Protein AF-A0A7W0R547-F1 (afdb_monomer_lite)

Secondary structure (DSSP, 8-state):
-GGG--EEETTTEEE-HHHHIIIIIHHHHHHHHHHTT--HHHHHHHHHHHHHHHHH---HHHHHHHHHHHHHHTT--HHHHHHHHHHHHHHHHHHT--GGGPPPP-

Radius of gyration: 16.94 Å; chains: 1; bounding box: 37×35×42 Å

Structure (mmCIF, N/CA/C/O backbone):
data_AF-A0A7W0R547-F1
#
_entry.id   AF-A0A7W0R547-F1
#
loop_
_atom_site.group_PDB
_atom_site.id
_atom_site.type_symbol
_atom_site.label_atom_id
_atom_site.label_alt_id
_atom_site.label_comp_id
_atom_site.label_asym_id
_atom_site.label_entity_id
_atom_site.label_seq_id
_atom_site.pdbx_PDB_ins_code
_atom_site.Cartn_x
_atom_site.Cartn_y
_atom_site.Cartn_z
_atom_site.occupancy
_atom_site.B_iso_or_equiv
_atom_site.auth_seq_id
_atom_site.auth_comp_id
_atom_site.auth_asym_id
_atom_site.auth_atom_id
_atom_site.pdbx_PDB_model_num
ATOM 1 N N . PHE A 1 1 ? -0.473 12.941 5.853 1.00 77.75 1 PHE A N 1
ATOM 2 C CA . PHE A 1 1 ? 0.451 11.807 6.122 1.00 77.75 1 PHE A CA 1
ATOM 3 C C . PHE A 1 1 ? -0.021 10.602 5.316 1.00 77.75 1 PHE A C 1
ATOM 5 O O . PHE A 1 1 ? -1.136 10.640 4.813 1.00 77.75 1 PHE A O 1
ATOM 12 N N . GLY A 1 2 ? 0.785 9.548 5.156 1.00 85.75 2 GLY A N 1
ATOM 13 C CA . GLY A 1 2 ? 0.405 8.426 4.284 1.00 85.75 2 GLY A CA 1
ATOM 14 C C . GLY A 1 2 ? 0.227 8.879 2.830 1.00 85.75 2 GLY A C 1
ATOM 15 O O . GLY A 1 2 ? 1.037 9.671 2.356 1.00 85.75 2 GLY A O 1
ATOM 16 N N . MET A 1 3 ? -0.838 8.425 2.158 1.00 87.69 3 MET A N 1
ATOM 17 C CA . MET A 1 3 ? -1.133 8.765 0.752 1.00 87.69 3 MET A CA 1
ATOM 18 C C . MET A 1 3 ? -1.399 10.261 0.517 1.00 87.69 3 MET A C 1
ATOM 20 O O . MET A 1 3 ? -1.149 10.751 -0.571 1.00 87.69 3 MET A O 1
ATOM 24 N N . GLU A 1 4 ? -1.824 11.001 1.544 1.00 88.50 4 GLU A N 1
ATOM 25 C CA . GLU A 1 4 ? -2.016 12.461 1.483 1.00 88.50 4 GLU A CA 1
ATOM 26 C C . GLU A 1 4 ? -0.768 13.241 1.933 1.00 88.50 4 GLU A C 1
ATOM 28 O O . GLU A 1 4 ? -0.794 14.458 2.113 1.00 88.50 4 GLU A O 1
ATOM 33 N N . GLY A 1 5 ? 0.330 12.546 2.247 1.00 92.56 5 GLY A N 1
ATOM 34 C CA . GLY A 1 5 ? 1.601 13.199 2.546 1.00 92.56 5 GLY A CA 1
ATOM 35 C C . GLY A 1 5 ? 2.150 13.936 1.326 1.00 92.56 5 GLY A C 1
ATOM 36 O O . GLY A 1 5 ? 1.879 13.551 0.195 1.00 92.56 5 GLY A O 1
ATOM 37 N N . ARG A 1 6 ? 2.961 14.971 1.554 1.00 95.62 6 ARG A N 1
ATOM 38 C CA . ARG A 1 6 ? 3.799 15.562 0.506 1.00 95.62 6 ARG A CA 1
ATOM 39 C C . ARG A 1 6 ? 5.229 15.081 0.677 1.00 95.62 6 ARG A C 1
ATOM 41 O O . ARG A 1 6 ? 5.722 14.989 1.800 1.00 95.62 6 ARG A O 1
ATOM 48 N N . ILE A 1 7 ? 5.866 14.754 -0.438 1.00 94.81 7 ILE A N 1
ATOM 49 C CA . ILE A 1 7 ? 7.253 14.306 -0.505 1.00 94.81 7 ILE A CA 1
ATOM 50 C C . ILE A 1 7 ? 7.966 15.165 -1.539 1.00 94.81 7 ILE A C 1
ATOM 52 O O . ILE A 1 7 ? 7.423 15.417 -2.613 1.00 94.81 7 ILE A O 1
ATOM 56 N N . TYR A 1 8 ? 9.189 15.586 -1.238 1.00 96.38 8 TYR A N 1
ATOM 57 C CA . TYR A 1 8 ? 10.038 16.207 -2.243 1.00 96.38 8 TYR A CA 1
ATOM 58 C C . TYR A 1 8 ? 10.652 15.135 -3.148 1.00 96.38 8 TYR A C 1
ATOM 60 O O . TYR A 1 8 ? 11.258 14.179 -2.657 1.00 96.38 8 TYR A O 1
ATOM 68 N N . TRP A 1 9 ? 10.542 15.317 -4.463 1.00 96.19 9 TRP A N 1
ATOM 69 C CA . TRP A 1 9 ? 11.166 14.451 -5.456 1.00 96.19 9 TRP A CA 1
ATOM 70 C C . TRP A 1 9 ? 11.986 15.254 -6.482 1.00 96.19 9 TRP A C 1
ATOM 72 O O . TRP A 1 9 ? 11.485 16.247 -7.031 1.00 96.19 9 TRP A O 1
ATOM 82 N N . PRO A 1 10 ? 13.228 14.833 -6.801 1.00 95.06 10 PRO A N 1
ATOM 83 C CA . PRO A 1 10 ? 14.061 15.515 -7.787 1.00 95.06 10 PRO A CA 1
ATOM 84 C C . PRO A 1 10 ? 13.360 15.673 -9.142 1.00 95.06 10 PRO A C 1
ATOM 86 O O . PRO A 1 10 ? 12.888 14.706 -9.739 1.00 95.06 10 PRO A O 1
ATOM 89 N N . GLY A 1 11 ? 13.296 16.912 -9.633 1.00 93.56 11 GLY A N 1
ATOM 90 C CA . GLY A 1 11 ? 12.663 17.248 -10.912 1.00 93.56 11 GLY A CA 1
ATOM 91 C C . GLY A 1 11 ? 11.131 17.329 -10.891 1.00 93.56 11 GLY A C 1
ATOM 92 O O . GLY A 1 11 ? 10.553 17.667 -11.918 1.00 93.56 11 GLY A O 1
ATOM 93 N N . MET A 1 12 ? 10.474 17.056 -9.758 1.00 95.44 12 MET A N 1
ATOM 94 C CA . MET A 1 12 ? 9.019 17.225 -9.593 1.00 95.44 12 MET A CA 1
ATOM 95 C C . MET A 1 12 ? 8.641 18.172 -8.445 1.00 95.44 12 MET A C 1
ATOM 97 O O . MET A 1 12 ? 7.508 18.635 -8.396 1.00 95.44 12 MET A O 1
ATOM 101 N N . GLY A 1 13 ? 9.574 18.501 -7.546 1.00 95.69 13 GLY A N 1
ATOM 102 C CA . GLY A 1 13 ? 9.269 19.327 -6.378 1.00 95.69 13 GLY A CA 1
ATOM 103 C C . GLY A 1 13 ? 8.455 18.549 -5.344 1.00 95.69 13 GLY A C 1
ATOM 104 O O . GLY A 1 13 ? 8.671 17.350 -5.171 1.00 95.69 13 GLY A O 1
ATOM 105 N N . GLU A 1 14 ? 7.550 19.222 -4.634 1.00 96.81 14 GLU A N 1
ATOM 106 C CA . GLU A 1 14 ? 6.648 18.559 -3.687 1.00 96.81 14 GLU A CA 1
ATOM 107 C C . GLU A 1 14 ? 5.456 17.912 -4.394 1.00 96.81 14 GLU A C 1
ATOM 109 O O . GLU A 1 14 ? 4.633 18.595 -5.001 1.00 96.81 14 GLU A O 1
ATOM 114 N N . VAL A 1 15 ? 5.322 16.599 -4.235 1.00 97.06 15 VAL A N 1
ATOM 115 C CA . VAL A 1 15 ? 4.268 15.783 -4.850 1.00 97.06 15 VAL A CA 1
ATOM 116 C C . VAL A 1 15 ? 3.651 14.834 -3.831 1.00 97.06 15 VAL A C 1
ATOM 118 O O . VAL A 1 15 ? 4.250 14.543 -2.791 1.00 97.06 15 VAL A O 1
ATOM 121 N N . THR A 1 16 ? 2.447 14.344 -4.111 1.00 96.06 16 THR A N 1
ATOM 122 C CA . THR A 1 16 ? 1.838 13.276 -3.311 1.00 96.06 16 THR A CA 1
ATOM 123 C C . THR A 1 16 ? 2.368 11.899 -3.742 1.00 96.06 16 THR A C 1
ATOM 125 O O . THR A 1 16 ? 2.822 11.734 -4.880 1.00 96.06 16 THR A O 1
ATOM 128 N N . PRO A 1 17 ? 2.355 10.887 -2.852 1.00 95.12 17 PRO A N 1
ATOM 129 C CA . PRO A 1 17 ? 2.769 9.528 -3.182 1.00 95.12 17 PRO A CA 1
ATOM 130 C C . PRO A 1 17 ? 2.063 8.936 -4.407 1.00 95.12 17 PRO A C 1
ATOM 132 O O . PRO A 1 17 ? 2.720 8.284 -5.212 1.00 95.12 17 PRO A O 1
ATOM 135 N N . ASP A 1 18 ? 0.753 9.142 -4.561 1.00 95.31 18 ASP A N 1
ATOM 136 C CA . ASP A 1 18 ? -0.007 8.653 -5.716 1.00 95.31 18 ASP A CA 1
ATOM 137 C C . ASP A 1 18 ? 0.471 9.303 -7.018 1.00 95.31 18 ASP A C 1
ATOM 139 O O . ASP A 1 18 ? 0.740 8.590 -7.986 1.00 95.31 18 ASP A O 1
ATOM 143 N N . GLU A 1 19 ? 0.675 10.623 -7.025 1.00 95.94 19 GLU A N 1
ATOM 144 C CA . GLU A 1 19 ? 1.171 11.334 -8.199 1.00 95.94 19 GLU A CA 1
ATOM 145 C C . GLU A 1 19 ? 2.573 10.847 -8.581 1.00 95.94 19 GLU A C 1
ATOM 147 O O . GLU A 1 19 ? 2.838 10.536 -9.747 1.00 95.94 19 GLU A O 1
ATOM 152 N N . LEU A 1 20 ? 3.463 10.722 -7.594 1.00 96.62 20 LEU A N 1
ATOM 153 C CA . LEU A 1 20 ? 4.819 10.230 -7.804 1.00 96.62 20 LEU A CA 1
ATOM 154 C C . LEU A 1 20 ? 4.823 8.796 -8.354 1.00 96.62 20 LEU A C 1
ATOM 156 O O . LEU A 1 20 ? 5.542 8.496 -9.313 1.00 96.62 20 LEU A O 1
ATOM 160 N N . VAL A 1 21 ? 4.015 7.907 -7.771 1.00 96.81 21 VAL A N 1
ATOM 161 C CA . VAL A 1 21 ? 3.912 6.513 -8.214 1.00 96.81 21 VAL A CA 1
ATOM 162 C C . VAL A 1 21 ? 3.384 6.448 -9.641 1.00 96.81 21 VAL A C 1
ATOM 164 O O . VAL A 1 21 ? 4.045 5.863 -10.496 1.00 96.81 21 VAL A O 1
ATOM 167 N N . LEU A 1 22 ? 2.241 7.073 -9.921 1.00 97.06 22 LEU A N 1
ATOM 168 C CA . LEU A 1 22 ? 1.558 6.946 -11.208 1.00 97.06 22 LEU A CA 1
ATOM 169 C C . LEU A 1 22 ? 2.317 7.626 -12.349 1.00 97.06 22 LEU A C 1
ATOM 171 O O . LEU A 1 22 ? 2.383 7.084 -13.450 1.00 97.06 22 LEU A O 1
ATOM 175 N N . ARG A 1 23 ? 2.903 8.804 -12.107 1.00 96.44 23 ARG A N 1
ATOM 176 C CA . ARG A 1 23 ? 3.516 9.609 -13.176 1.00 96.44 23 ARG A CA 1
ATOM 177 C C . ARG A 1 23 ? 4.994 9.325 -13.390 1.00 96.44 23 ARG A C 1
ATOM 179 O O . ARG A 1 23 ? 5.506 9.632 -14.466 1.00 96.44 23 ARG A O 1
ATOM 186 N N . LYS A 1 24 ? 5.696 8.791 -12.384 1.00 96.56 24 LYS A N 1
ATOM 187 C CA . LYS A 1 24 ? 7.154 8.628 -12.439 1.00 96.56 24 LYS A CA 1
ATOM 188 C C . LYS A 1 24 ? 7.606 7.205 -12.160 1.00 96.56 24 LYS A C 1
ATOM 190 O O . LYS A 1 24 ? 8.260 6.612 -13.012 1.00 96.56 24 LYS A O 1
ATOM 195 N N . LEU A 1 25 ? 7.278 6.657 -10.993 1.00 97.25 25 LEU A N 1
ATOM 196 C CA . LEU A 1 25 ? 7.881 5.396 -10.550 1.00 97.25 25 LEU A CA 1
ATOM 197 C C . LEU A 1 25 ? 7.335 4.185 -11.306 1.00 97.25 25 LEU A C 1
ATOM 199 O O . LEU A 1 25 ? 8.107 3.301 -11.665 1.00 97.25 25 LEU A O 1
ATOM 203 N N . LEU A 1 26 ? 6.029 4.146 -11.573 1.00 97.81 26 LEU A N 1
ATOM 204 C CA . LEU A 1 26 ? 5.396 3.018 -12.247 1.00 97.81 26 LEU A CA 1
ATOM 205 C C . LEU A 1 26 ? 5.848 2.887 -13.715 1.00 97.81 26 LEU A C 1
ATOM 207 O O . LEU A 1 26 ? 6.257 1.785 -14.083 1.00 97.81 26 LEU A O 1
ATOM 211 N N . PRO A 1 27 ? 5.902 3.967 -14.529 1.00 97.44 27 PRO A N 1
ATOM 212 C CA . PRO A 1 27 ? 6.493 3.892 -15.866 1.00 97.44 27 PRO A CA 1
ATOM 213 C C . PRO A 1 27 ? 7.962 3.450 -15.847 1.00 97.44 27 PRO A C 1
ATOM 215 O O . PRO A 1 27 ? 8.357 2.595 -16.634 1.00 97.44 27 PRO A O 1
ATOM 218 N N . MET A 1 28 ? 8.761 3.976 -14.907 1.00 97.50 28 MET A N 1
ATOM 219 C CA . MET A 1 28 ? 10.169 3.585 -14.755 1.00 97.50 28 MET A CA 1
ATOM 220 C C . MET A 1 28 ? 10.325 2.102 -14.391 1.00 97.50 28 MET A C 1
ATOM 222 O O . MET A 1 28 ? 11.234 1.437 -14.885 1.00 97.50 28 MET A O 1
ATOM 226 N N . ALA A 1 29 ? 9.451 1.575 -13.531 1.00 98.06 29 ALA A N 1
ATOM 227 C CA . ALA A 1 29 ? 9.456 0.165 -13.160 1.00 98.06 29 ALA A CA 1
ATOM 228 C C . ALA A 1 29 ? 9.074 -0.733 -14.344 1.00 98.06 29 ALA A C 1
ATOM 230 O O . ALA A 1 29 ? 9.711 -1.767 -14.539 1.00 98.06 29 ALA A O 1
ATOM 231 N N . HIS A 1 30 ? 8.078 -0.335 -15.144 1.00 97.75 30 HIS A N 1
ATOM 232 C CA . HIS A 1 30 ? 7.660 -1.084 -16.334 1.00 97.75 30 HIS A CA 1
ATOM 233 C C . HIS A 1 30 ? 8.810 -1.203 -17.340 1.00 97.75 30 HIS A C 1
ATOM 235 O O . HIS A 1 30 ? 9.219 -2.316 -17.667 1.00 97.75 30 HIS A O 1
ATOM 241 N N . GLU A 1 31 ? 9.429 -0.075 -17.695 1.00 98.06 31 GLU A N 1
ATOM 242 C CA . GLU A 1 31 ? 10.581 -0.025 -18.603 1.00 98.06 31 GLU A CA 1
ATOM 243 C C . GLU A 1 31 ? 11.784 -0.824 -18.070 1.00 98.06 31 GLU A C 1
ATOM 245 O O . GLU A 1 31 ? 12.433 -1.570 -18.806 1.00 98.06 31 GLU A O 1
ATOM 250 N N . GLY A 1 32 ? 12.096 -0.692 -16.777 1.00 98.12 32 GLY A N 1
ATOM 251 C CA . GLY A 1 32 ? 13.203 -1.417 -16.155 1.00 98.12 32 GLY A CA 1
ATOM 252 C C . GLY A 1 32 ? 13.005 -2.933 -16.199 1.00 98.12 32 GLY A C 1
ATOM 253 O O . GLY A 1 32 ? 13.905 -3.661 -16.617 1.00 98.12 32 GLY A O 1
ATOM 254 N N . LEU A 1 33 ? 11.818 -3.410 -15.814 1.00 98.19 33 LEU A N 1
ATOM 255 C CA . LEU A 1 33 ? 11.481 -4.836 -15.834 1.00 98.19 33 LEU A CA 1
ATOM 256 C C . LEU A 1 33 ? 11.403 -5.386 -17.261 1.00 98.19 33 LEU A C 1
ATOM 258 O O . LEU A 1 33 ? 11.756 -6.544 -17.490 1.00 98.19 33 LEU A O 1
ATOM 262 N N . GLU A 1 34 ? 10.979 -4.565 -18.221 1.00 97.94 34 GLU A N 1
ATOM 263 C CA . GLU A 1 34 ? 10.992 -4.931 -19.632 1.00 97.94 34 GLU A CA 1
ATOM 264 C C . GLU A 1 34 ? 12.400 -5.163 -20.162 1.00 97.94 34 GLU A C 1
ATOM 266 O O . GLU A 1 34 ? 12.674 -6.222 -20.727 1.00 97.94 34 GLU A O 1
ATOM 271 N N . ARG A 1 35 ? 13.320 -4.235 -19.895 1.00 98.19 35 ARG A N 1
ATOM 272 C CA . ARG A 1 35 ? 14.732 -4.374 -20.277 1.00 98.19 35 ARG A CA 1
ATOM 273 C C . ARG A 1 35 ? 15.404 -5.594 -19.643 1.00 98.19 35 ARG A C 1
ATOM 275 O O . ARG A 1 35 ? 16.339 -6.140 -20.217 1.00 98.19 35 ARG A O 1
ATOM 282 N N . TRP A 1 36 ? 14.933 -6.022 -18.473 1.00 97.31 36 TRP A N 1
ATOM 283 C CA . TRP A 1 36 ? 15.417 -7.215 -17.772 1.00 97.31 36 TRP A CA 1
ATOM 284 C C . TRP A 1 36 ? 14.762 -8.519 -18.255 1.00 97.31 36 TRP A C 1
ATOM 286 O O . TRP A 1 36 ? 15.087 -9.589 -17.746 1.00 97.31 36 TRP A O 1
ATOM 296 N N . GLY A 1 37 ? 13.853 -8.453 -19.233 1.00 97.75 37 GLY A N 1
ATOM 297 C CA . GLY A 1 37 ? 13.223 -9.629 -19.832 1.00 97.75 37 GLY A CA 1
ATOM 298 C C . GLY A 1 37 ? 12.150 -10.287 -18.961 1.00 97.75 37 GLY A C 1
ATOM 299 O O . GLY A 1 37 ? 11.800 -11.441 -19.196 1.00 97.75 37 GLY A O 1
ATOM 300 N N . VAL A 1 38 ? 11.608 -9.587 -17.958 1.00 97.88 38 VAL A N 1
ATOM 301 C CA . VAL A 1 38 ? 10.496 -10.115 -17.148 1.00 97.88 38 VAL A CA 1
ATOM 302 C C . VAL A 1 38 ? 9.251 -10.231 -18.026 1.00 97.88 38 VAL A C 1
ATOM 304 O O . VAL A 1 38 ? 8.934 -9.288 -18.742 1.00 97.88 38 VAL A O 1
ATOM 307 N N . ALA A 1 39 ? 8.532 -11.354 -17.973 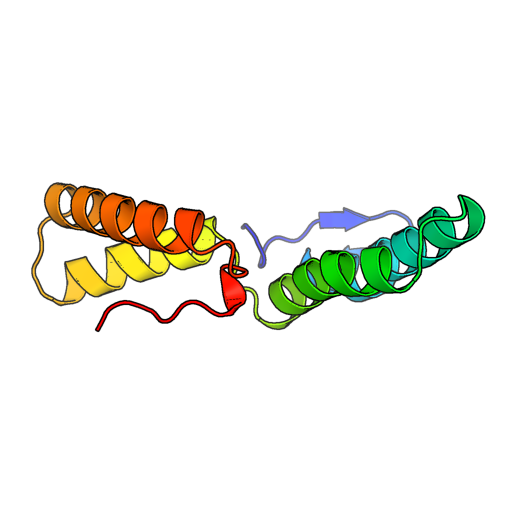1.00 98.00 39 ALA A N 1
ATOM 308 C CA . ALA A 1 39 ? 7.350 -11.588 -18.809 1.00 98.00 39 ALA A CA 1
ATOM 309 C C . ALA A 1 39 ? 6.279 -10.491 -18.646 1.00 98.00 39 ALA A C 1
ATOM 311 O O . ALA A 1 39 ? 6.005 -10.047 -17.527 1.00 98.00 39 ALA A O 1
ATOM 312 N N . ALA A 1 40 ? 5.651 -10.087 -19.756 1.00 97.19 40 ALA A N 1
ATOM 313 C CA . ALA A 1 40 ? 4.632 -9.036 -19.768 1.00 97.19 40 ALA A CA 1
ATOM 314 C C . ALA A 1 40 ? 3.481 -9.341 -18.801 1.00 97.19 40 ALA A C 1
ATOM 316 O O . ALA A 1 40 ? 3.158 -8.493 -17.974 1.00 97.19 40 A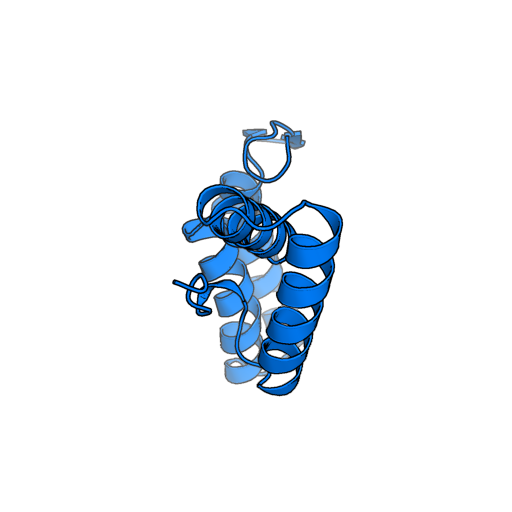LA A O 1
ATOM 317 N N . GLU A 1 41 ? 2.970 -10.579 -18.800 1.00 97.44 41 GLU A N 1
ATOM 318 C CA . GLU A 1 41 ? 1.867 -10.969 -17.912 1.00 97.44 41 GLU A CA 1
ATOM 319 C C . GLU A 1 41 ? 2.205 -10.767 -16.425 1.00 97.44 41 GLU A C 1
ATOM 321 O O . GLU A 1 41 ? 1.346 -10.390 -15.627 1.00 97.44 41 GLU A O 1
ATOM 326 N N . VAL A 1 42 ? 3.465 -10.995 -16.039 1.00 96.88 42 VAL A N 1
ATOM 327 C CA . VAL A 1 42 ? 3.933 -10.826 -14.657 1.00 96.88 42 VAL A CA 1
ATOM 328 C C . VAL A 1 42 ? 4.029 -9.344 -14.305 1.00 96.88 42 VAL A C 1
ATOM 330 O O . VAL A 1 42 ? 3.528 -8.928 -13.257 1.00 96.88 42 VAL A O 1
ATOM 333 N N . ARG A 1 43 ? 4.648 -8.538 -15.176 1.00 97.38 43 ARG A N 1
ATOM 334 C CA . ARG A 1 43 ? 4.792 -7.088 -14.967 1.00 97.38 43 ARG A CA 1
ATOM 335 C C . ARG A 1 43 ? 3.420 -6.431 -14.868 1.00 97.38 43 ARG A C 1
ATOM 337 O O . ARG A 1 43 ? 3.154 -5.752 -13.882 1.00 97.38 43 ARG A O 1
ATOM 344 N N . ASP A 1 44 ? 2.543 -6.693 -15.830 1.00 96.44 44 ASP A N 1
ATOM 345 C CA . ASP A 1 44 ? 1.230 -6.055 -15.920 1.00 96.44 44 ASP A CA 1
ATOM 346 C C . ASP A 1 44 ? 0.348 -6.436 -14.726 1.00 96.44 44 ASP A C 1
ATOM 348 O O . ASP A 1 44 ? -0.290 -5.570 -14.127 1.00 96.44 44 ASP A O 1
ATOM 352 N N . ARG A 1 45 ? 0.391 -7.703 -14.284 1.00 95.88 45 ARG A N 1
ATOM 353 C CA . ARG A 1 45 ? -0.328 -8.146 -13.081 1.00 95.88 45 ARG A CA 1
ATOM 354 C C . ARG A 1 45 ? 0.128 -7.401 -11.827 1.00 95.88 45 ARG A C 1
ATOM 356 O O . ARG A 1 45 ? -0.701 -6.854 -11.101 1.00 95.88 45 ARG A O 1
ATOM 363 N N . TYR A 1 46 ? 1.425 -7.409 -11.521 1.00 96.75 46 TYR A N 1
ATOM 364 C CA . TYR A 1 46 ? 1.910 -6.867 -10.246 1.00 96.75 46 TYR A CA 1
ATOM 365 C C . TYR A 1 46 ? 1.987 -5.338 -10.240 1.00 96.75 46 TYR A C 1
ATOM 367 O O . TYR A 1 46 ? 1.616 -4.714 -9.242 1.00 96.75 46 TYR A O 1
ATOM 375 N N . LEU A 1 47 ? 2.407 -4.720 -11.347 1.00 97.94 47 LEU A N 1
ATOM 376 C CA . LEU A 1 47 ? 2.395 -3.264 -11.487 1.00 97.94 47 LEU A CA 1
ATOM 377 C C . LEU A 1 47 ? 0.961 -2.726 -11.549 1.00 97.94 47 LEU A C 1
ATOM 379 O O . LEU A 1 47 ? 0.689 -1.696 -10.937 1.00 97.94 47 LEU A O 1
ATOM 383 N N . GLY A 1 48 ? 0.023 -3.455 -12.164 1.00 97.69 48 GLY A N 1
ATOM 384 C CA . GLY A 1 48 ? -1.401 -3.109 -12.150 1.00 97.69 48 GLY A CA 1
ATOM 385 C C . GLY A 1 48 ? -1.993 -3.060 -10.737 1.00 97.69 48 GLY A C 1
ATOM 386 O O . GLY A 1 48 ? -2.768 -2.161 -10.417 1.00 97.69 48 GLY A O 1
ATOM 387 N N . ILE A 1 49 ? -1.567 -3.951 -9.832 1.00 97.62 49 ILE A N 1
ATOM 388 C CA . ILE A 1 49 ? -1.977 -3.894 -8.416 1.00 97.62 49 ILE A CA 1
ATOM 389 C C . ILE A 1 49 ? -1.470 -2.617 -7.734 1.00 97.62 49 ILE A C 1
ATOM 391 O O . ILE A 1 49 ? -2.198 -2.012 -6.941 1.00 97.62 49 ILE A O 1
ATOM 395 N N . ILE A 1 50 ? -0.227 -2.210 -8.010 1.00 97.19 50 ILE A N 1
ATOM 396 C CA . ILE A 1 50 ? 0.352 -0.973 -7.467 1.00 97.19 50 ILE A CA 1
ATOM 397 C C . ILE A 1 50 ? -0.401 0.239 -8.019 1.00 97.19 50 ILE A C 1
ATOM 399 O O . ILE A 1 50 ? -0.785 1.119 -7.248 1.00 97.19 50 ILE A O 1
ATOM 403 N N . GLU A 1 51 ? -0.669 0.252 -9.325 1.00 97.56 51 GLU A N 1
ATOM 404 C CA . GLU A 1 51 ? -1.436 1.302 -9.990 1.00 97.56 51 GLU A CA 1
ATOM 405 C C . GLU A 1 51 ? -2.827 1.464 -9.370 1.00 97.56 51 GLU A C 1
ATOM 407 O O . GLU A 1 51 ? -3.216 2.568 -8.992 1.00 97.56 51 GLU A O 1
ATOM 412 N N . ALA A 1 52 ? -3.562 0.363 -9.207 1.00 97.19 52 ALA A N 1
ATOM 413 C CA . ALA A 1 52 ? -4.902 0.379 -8.638 1.00 97.19 52 ALA A CA 1
ATOM 414 C C . ALA A 1 52 ? -4.908 0.890 -7.187 1.00 97.19 52 ALA A C 1
ATOM 416 O O . ALA A 1 52 ? -5.772 1.687 -6.818 1.00 97.19 52 ALA A O 1
ATOM 417 N N . ARG A 1 53 ? -3.916 0.512 -6.367 1.00 96.25 53 ARG A N 1
ATOM 418 C CA . ARG A 1 53 ? -3.759 1.046 -4.999 1.00 96.25 53 ARG A CA 1
ATOM 419 C C . ARG A 1 53 ? -3.452 2.542 -4.994 1.00 96.25 53 ARG A C 1
ATOM 421 O O . ARG A 1 53 ? -3.988 3.256 -4.153 1.00 96.25 53 ARG A O 1
ATOM 428 N N . ALA A 1 54 ? -2.613 3.015 -5.914 1.00 95.62 54 ALA A N 1
ATOM 429 C CA . ALA A 1 54 ? -2.305 4.437 -6.037 1.00 95.62 54 ALA A CA 1
ATOM 430 C C . ALA A 1 54 ? -3.532 5.242 -6.499 1.00 95.62 54 ALA A C 1
ATOM 432 O O . ALA A 1 54 ? -3.835 6.264 -5.897 1.00 95.62 54 ALA A O 1
ATOM 433 N N . LYS A 1 55 ? -4.293 4.742 -7.486 1.00 95.31 55 LYS A N 1
ATOM 434 C CA . LYS A 1 55 ? -5.522 5.385 -7.990 1.00 95.31 55 LYS A CA 1
ATOM 435 C C . LYS A 1 55 ? -6.639 5.451 -6.950 1.00 95.31 55 LYS A C 1
ATOM 437 O O . LYS A 1 55 ? -7.335 6.453 -6.858 1.00 95.31 55 LYS A O 1
ATOM 442 N N . THR A 1 56 ? -6.841 4.372 -6.198 1.00 94.06 56 THR A N 1
ATOM 443 C CA . THR A 1 56 ? -7.923 4.287 -5.198 1.00 94.06 56 THR A CA 1
ATOM 444 C C . THR A 1 56 ? -7.538 4.866 -3.841 1.00 94.06 56 THR A C 1
ATOM 446 O O . THR A 1 56 ? -8.405 5.056 -2.994 1.00 94.06 56 THR A O 1
ATOM 449 N N . GLY A 1 57 ? -6.243 5.061 -3.582 1.00 92.56 57 GLY A N 1
ATOM 450 C CA . GLY A 1 57 ? -5.718 5.364 -2.251 1.00 92.56 57 GLY A CA 1
ATOM 451 C C . GLY A 1 57 ? -5.861 4.213 -1.243 1.00 92.56 57 GLY A C 1
ATOM 452 O O . GLY A 1 57 ? -5.400 4.335 -0.106 1.00 92.56 57 GLY A O 1
ATOM 453 N N . ARG A 1 58 ? -6.458 3.074 -1.629 1.00 92.38 58 ARG A N 1
ATOM 454 C CA . ARG A 1 58 ? -6.730 1.951 -0.728 1.00 92.38 58 ARG A CA 1
ATOM 455 C C . ARG A 1 58 ? -5.543 0.997 -0.682 1.00 92.38 58 ARG A C 1
ATOM 457 O O . ARG A 1 58 ? -5.322 0.172 -1.566 1.00 92.38 58 ARG A O 1
ATOM 464 N N . ASN A 1 59 ? -4.785 1.093 0.403 1.00 92.69 59 ASN A N 1
ATOM 465 C CA . ASN A 1 59 ? -3.730 0.151 0.769 1.00 92.69 59 ASN A CA 1
ATOM 466 C C . ASN A 1 59 ? -4.088 -0.584 2.074 1.00 92.69 59 ASN A C 1
ATOM 468 O O . ASN A 1 59 ? -5.126 -0.321 2.678 1.00 92.69 59 ASN A O 1
ATOM 472 N N . GLY A 1 60 ? -3.222 -1.501 2.517 1.00 93.38 60 GLY A N 1
ATOM 473 C CA . GLY A 1 60 ? -3.472 -2.297 3.722 1.00 93.38 60 GLY A CA 1
ATOM 474 C C . GLY A 1 60 ? -3.661 -1.449 4.981 1.00 93.38 60 GLY A C 1
ATOM 475 O O . GLY A 1 60 ? -4.584 -1.701 5.745 1.00 93.38 60 GLY A O 1
ATOM 476 N N . ALA A 1 61 ? -2.857 -0.400 5.167 1.00 94.12 61 ALA A N 1
ATOM 477 C CA . ALA A 1 61 ? -2.985 0.474 6.331 1.00 94.12 61 ALA A CA 1
ATOM 478 C C . ALA A 1 61 ? -4.310 1.252 6.316 1.00 94.12 61 ALA A C 1
ATOM 480 O O . ALA A 1 61 ? -4.997 1.316 7.334 1.00 94.12 61 ALA A O 1
ATOM 481 N N . VAL A 1 62 ? -4.693 1.799 5.157 1.00 94.25 62 VAL A N 1
ATOM 482 C CA . VAL A 1 62 ? -5.970 2.510 4.984 1.00 94.25 62 VAL A CA 1
ATOM 483 C C . VAL A 1 62 ? -7.144 1.572 5.255 1.00 94.25 62 VAL A C 1
ATOM 485 O O . VAL A 1 62 ? -7.981 1.890 6.095 1.00 94.25 62 VAL A O 1
ATOM 488 N N . TRP A 1 63 ? -7.159 0.382 4.645 1.00 96.06 63 TRP A N 1
ATOM 489 C CA . TRP A 1 63 ? -8.231 -0.598 4.843 1.00 96.06 63 TRP A CA 1
ATOM 490 C C . TRP A 1 63 ? -8.360 -1.032 6.313 1.00 96.06 63 TRP A C 1
ATOM 492 O O . TRP A 1 63 ? -9.470 -1.108 6.839 1.00 96.06 63 TRP A O 1
ATOM 502 N N . GLN A 1 64 ? -7.245 -1.261 7.017 1.00 96.69 64 GLN A N 1
ATOM 503 C CA . GLN A 1 64 ? -7.267 -1.629 8.439 1.00 96.69 64 GLN A CA 1
ATOM 504 C C . GLN A 1 64 ? -7.828 -0.499 9.314 1.00 96.69 64 GLN A C 1
ATOM 506 O O . GLN A 1 64 ? -8.651 -0.753 10.196 1.00 96.69 64 GLN A O 1
ATOM 511 N N . ILE A 1 65 ? -7.418 0.751 9.065 1.00 95.56 65 ILE A N 1
ATOM 512 C CA . ILE A 1 65 ? -7.928 1.928 9.786 1.00 95.56 65 ILE A CA 1
ATOM 513 C C . ILE A 1 65 ? -9.430 2.098 9.539 1.00 95.56 65 ILE A C 1
ATOM 515 O O . ILE A 1 65 ? -10.185 2.284 10.494 1.00 95.56 65 ILE A O 1
ATOM 519 N N . GLU A 1 66 ? -9.866 2.023 8.281 1.00 95.69 66 GLU A N 1
ATOM 520 C CA . GLU A 1 66 ? -11.276 2.138 7.895 1.00 95.69 66 GLU A CA 1
ATOM 521 C C . GLU A 1 66 ? -12.126 1.026 8.514 1.00 95.69 66 GLU A C 1
ATOM 523 O O . GLU A 1 66 ? -13.195 1.302 9.053 1.00 95.69 66 GLU A O 1
ATOM 528 N N . THR A 1 67 ? -11.621 -0.207 8.527 1.00 97.12 67 THR A N 1
ATOM 529 C CA . THR A 1 67 ? -12.303 -1.362 9.123 1.00 97.12 67 THR A CA 1
ATOM 530 C C . THR A 1 67 ? -12.498 -1.198 10.628 1.00 97.12 67 THR A C 1
ATOM 532 O O . THR A 1 67 ? -13.606 -1.383 11.132 1.00 97.12 67 THR A O 1
ATOM 535 N N . VAL A 1 68 ? -11.447 -0.807 11.361 1.00 97.81 68 VAL A N 1
ATOM 536 C CA . VAL A 1 68 ? -11.552 -0.561 12.809 1.00 97.81 68 VAL A CA 1
ATOM 537 C C . VAL A 1 68 ? -12.549 0.559 13.090 1.00 97.81 68 VAL A C 1
ATOM 539 O O . VAL A 1 68 ? -13.417 0.385 13.942 1.00 97.81 68 VAL A O 1
ATOM 542 N N . ARG A 1 69 ? -12.477 1.669 12.344 1.00 96.75 69 ARG A N 1
ATOM 543 C CA . ARG A 1 69 ? -13.420 2.788 12.489 1.00 96.75 69 ARG A CA 1
ATOM 544 C C . ARG A 1 69 ? -14.859 2.348 12.229 1.00 96.75 69 ARG A C 1
ATOM 546 O O . ARG A 1 69 ? -15.730 2.650 13.035 1.00 96.75 69 ARG A O 1
ATOM 553 N N . ALA A 1 70 ? -15.103 1.590 11.160 1.00 96.19 70 ALA A N 1
ATOM 554 C CA . ALA A 1 70 ? -16.431 1.077 10.833 1.00 96.19 70 ALA A CA 1
ATOM 555 C C . ALA A 1 70 ? -16.998 0.181 11.948 1.00 96.19 70 ALA A C 1
ATOM 557 O O . ALA A 1 70 ? -18.184 0.253 12.262 1.00 96.19 70 ALA A O 1
ATOM 558 N N . MET A 1 71 ? -16.160 -0.642 12.584 1.00 96.38 71 MET A N 1
ATOM 559 C CA . MET A 1 71 ? -16.560 -1.475 13.723 1.00 96.3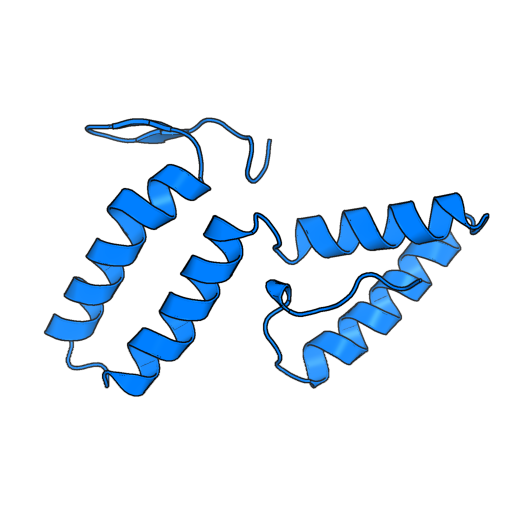8 71 MET A CA 1
ATOM 560 C C . MET A 1 71 ? -16.808 -0.660 15.000 1.00 96.38 71 MET A C 1
ATOM 562 O O . MET A 1 71 ? -17.768 -0.935 15.720 1.00 96.38 71 MET A O 1
ATOM 566 N N . GLU A 1 72 ? -15.980 0.351 15.273 1.00 96.81 72 GLU A N 1
ATOM 567 C CA . GLU A 1 72 ? -16.181 1.287 16.387 1.00 96.81 72 GLU A CA 1
ATOM 568 C C . GLU A 1 72 ? -17.505 2.058 16.221 1.00 96.81 72 GLU A C 1
ATOM 570 O O . GLU A 1 72 ? -18.272 2.165 17.177 1.00 96.81 72 GLU A O 1
ATOM 575 N N . THR A 1 73 ? -17.845 2.498 15.001 1.00 96.00 73 THR A N 1
ATOM 576 C CA . THR A 1 73 ? -19.138 3.141 14.688 1.00 96.00 73 THR A CA 1
ATOM 577 C C . THR A 1 73 ? -20.338 2.228 14.959 1.00 96.00 73 THR A C 1
ATOM 579 O O . THR A 1 73 ? -21.405 2.715 15.322 1.00 96.00 73 THR A O 1
ATOM 582 N N . LYS A 1 74 ? -20.169 0.904 14.862 1.00 94.06 74 LYS A N 1
ATOM 583 C CA . LYS A 1 74 ? -21.202 -0.090 15.212 1.00 94.06 74 LYS A CA 1
ATOM 584 C C . LYS A 1 74 ? -21.246 -0.432 16.704 1.00 94.06 74 LYS A C 1
ATOM 586 O O . LYS A 1 74 ? -21.998 -1.315 17.109 1.00 94.06 74 LYS A O 1
ATOM 591 N N . GLY A 1 75 ? -20.444 0.241 17.527 1.00 96.12 75 GLY A N 1
ATOM 592 C CA . GLY A 1 75 ? -20.456 0.096 18.981 1.00 96.12 75 GLY A CA 1
ATOM 593 C C . GLY A 1 75 ? -19.485 -0.945 19.537 1.00 96.12 75 GLY A C 1
ATOM 594 O O . GLY A 1 75 ? -19.545 -1.252 20.729 1.00 96.12 75 GLY A O 1
ATOM 595 N N . LEU A 1 76 ? -18.570 -1.497 18.729 1.00 97.06 76 LEU A N 1
ATOM 596 C CA . LEU A 1 76 ? -17.499 -2.331 19.277 1.00 97.06 76 LEU A CA 1
ATOM 597 C C . LEU A 1 76 ? -16.490 -1.456 20.027 1.00 97.06 76 LEU A C 1
ATOM 599 O O . LEU A 1 76 ? -16.097 -0.386 19.568 1.00 97.06 76 LEU A O 1
ATOM 603 N N . SER A 1 77 ? -15.997 -1.952 21.164 1.00 98.06 77 SER A N 1
ATOM 604 C CA . SER A 1 77 ? -14.832 -1.347 21.805 1.00 98.06 77 SER A CA 1
ATOM 605 C C . SER A 1 77 ? -13.592 -1.528 20.930 1.00 98.06 77 SER A C 1
ATOM 607 O O . SER A 1 77 ? -13.451 -2.535 20.232 1.00 98.06 77 SER A O 1
ATOM 609 N N . ARG A 1 78 ? -12.645 -0.592 21.022 1.00 97.50 78 ARG A N 1
ATOM 610 C CA . ARG A 1 78 ? -11.419 -0.622 20.215 1.00 97.50 78 ARG A CA 1
ATOM 611 C C . ARG A 1 78 ? -10.654 -1.957 20.264 1.00 97.50 78 ARG A C 1
ATOM 613 O O . ARG A 1 78 ? -10.287 -2.445 19.196 1.00 97.50 78 ARG A O 1
ATOM 620 N N . PRO A 1 79 ? -10.448 -2.613 21.428 1.00 98.50 79 PRO A N 1
ATOM 621 C CA . PRO A 1 79 ? -9.798 -3.925 21.459 1.00 98.50 79 PRO A CA 1
ATOM 622 C C . PRO A 1 79 ? -10.563 -4.999 20.675 1.00 98.50 79 PRO A C 1
ATOM 624 O O . PRO A 1 79 ? -9.948 -5.792 19.965 1.00 98.50 79 PRO A O 1
ATOM 627 N N . LYS A 1 80 ? -11.902 -5.003 20.753 1.00 98.12 80 LYS A N 1
ATOM 628 C CA . LYS A 1 80 ? -12.743 -5.936 19.989 1.00 98.12 80 LYS A CA 1
ATOM 629 C C . LYS A 1 80 ? -12.687 -5.631 18.492 1.00 98.12 80 LYS A C 1
ATOM 631 O O . LYS A 1 80 ? -12.545 -6.558 17.703 1.00 98.12 80 LYS A O 1
ATOM 636 N N . ALA A 1 81 ? -12.735 -4.357 18.105 1.00 97.94 81 ALA A N 1
ATOM 637 C CA . ALA A 1 81 ? -12.614 -3.935 16.710 1.00 97.94 81 ALA A CA 1
ATOM 638 C C . ALA A 1 81 ? -11.261 -4.344 16.098 1.00 97.94 81 ALA A C 1
ATOM 640 O O . ALA A 1 81 ? -11.221 -4.859 14.987 1.00 97.94 81 ALA A O 1
ATOM 641 N N . LEU A 1 82 ? -10.153 -4.202 16.836 1.00 98.19 82 LEU A N 1
ATOM 642 C CA . LEU A 1 82 ? -8.826 -4.638 16.380 1.00 98.19 82 LEU A CA 1
ATOM 643 C C . LEU A 1 82 ? -8.734 -6.159 16.193 1.00 98.19 82 LEU A C 1
ATOM 645 O O . LEU A 1 82 ? -8.178 -6.614 15.196 1.00 98.19 82 LEU A O 1
ATOM 649 N N . GLN A 1 83 ? -9.295 -6.943 17.120 1.00 98.12 83 GLN A N 1
ATOM 650 C CA . GLN A 1 83 ? -9.335 -8.405 16.995 1.00 98.12 83 GLN A CA 1
ATOM 651 C C . GLN A 1 83 ? -10.148 -8.849 15.774 1.00 98.12 83 GLN A C 1
ATOM 653 O O . GLN A 1 83 ? -9.705 -9.716 15.023 1.00 98.12 83 GLN A O 1
ATOM 658 N N . GLN A 1 84 ? -11.318 -8.241 15.557 1.00 97.25 84 GLN A N 1
ATOM 659 C CA . GLN A 1 84 ? -12.161 -8.556 14.403 1.00 97.25 84 GLN A CA 1
ATOM 660 C C . GLN A 1 84 ? -11.521 -8.106 13.088 1.00 97.25 84 GLN A C 1
ATOM 662 O O . GLN A 1 84 ? -11.500 -8.874 12.132 1.00 97.25 84 GLN A O 1
ATOM 667 N N . MET A 1 85 ? -10.924 -6.912 13.048 1.00 97.75 85 MET A N 1
ATOM 668 C CA . MET A 1 85 ? -10.163 -6.451 11.888 1.00 97.75 85 MET A CA 1
ATOM 669 C C . MET A 1 85 ? -9.046 -7.436 11.534 1.00 97.75 85 MET A C 1
ATOM 671 O O . MET A 1 85 ? -8.941 -7.825 10.375 1.00 97.75 85 MET A O 1
ATOM 675 N N . LEU A 1 86 ? -8.251 -7.883 12.516 1.00 97.75 86 LEU A N 1
ATOM 676 C CA . LEU A 1 86 ? -7.166 -8.837 12.276 1.00 97.75 86 LEU A CA 1
ATOM 677 C C . LEU A 1 86 ? -7.693 -10.158 11.710 1.00 97.75 86 LEU A C 1
ATOM 679 O O . LEU A 1 86 ? -7.103 -10.699 10.779 1.00 97.75 86 LEU A O 1
ATOM 683 N N . ARG A 1 87 ? -8.813 -10.663 12.240 1.00 96.75 87 ARG A N 1
ATOM 684 C CA . ARG A 1 87 ? -9.452 -11.877 11.725 1.00 96.75 87 ARG A CA 1
ATOM 685 C C . ARG A 1 87 ? -9.805 -11.739 10.240 1.00 96.75 87 ARG A C 1
ATOM 687 O O . ARG A 1 87 ? -9.382 -12.576 9.449 1.00 96.75 87 ARG A O 1
ATOM 694 N N . ILE A 1 88 ? -10.519 -10.676 9.869 1.00 96.00 88 ILE A N 1
ATOM 695 C CA . ILE A 1 88 ? -10.936 -10.433 8.477 1.00 96.00 88 ILE A CA 1
ATOM 696 C C . ILE A 1 88 ? -9.713 -10.195 7.585 1.00 96.00 88 ILE A C 1
ATOM 698 O O . ILE A 1 88 ? -9.644 -10.692 6.465 1.00 96.00 88 ILE A O 1
ATOM 702 N N . TYR A 1 89 ? -8.703 -9.488 8.095 1.00 96.38 89 TYR A N 1
ATOM 703 C CA . TYR A 1 89 ? -7.454 -9.273 7.376 1.00 96.38 89 TYR A CA 1
ATOM 704 C C . TYR A 1 89 ? -6.741 -10.595 7.059 1.00 96.38 89 TYR A C 1
ATOM 706 O O . TYR A 1 89 ? -6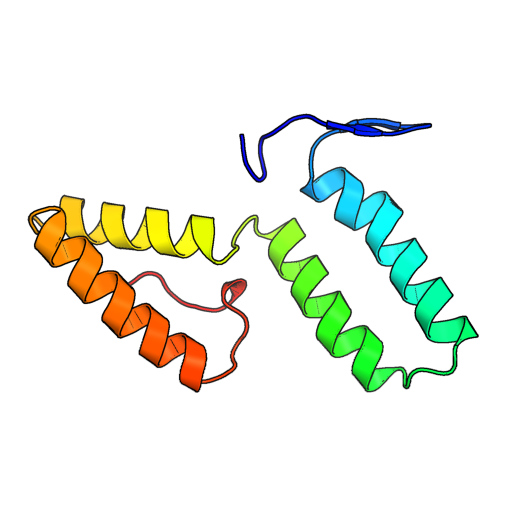.240 -10.767 5.951 1.00 96.38 89 TYR A O 1
ATOM 714 N N . CYS A 1 90 ? -6.711 -11.544 7.999 1.00 96.50 90 CYS A N 1
ATOM 715 C CA . CYS A 1 90 ? -6.156 -12.878 7.764 1.00 96.50 90 CYS A CA 1
ATOM 716 C C . CYS A 1 90 ? -6.957 -13.662 6.713 1.00 96.50 90 CYS A C 1
ATOM 718 O O . CYS A 1 90 ? -6.358 -14.342 5.884 1.00 96.50 90 CYS A O 1
ATOM 720 N N . GLU A 1 91 ? -8.289 -13.562 6.725 1.00 94.44 91 GLU A N 1
ATOM 721 C CA . GLU A 1 91 ? -9.157 -14.183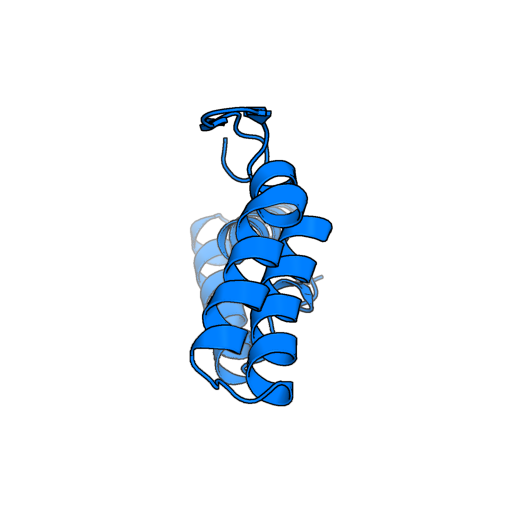 5.712 1.00 94.44 91 GLU A CA 1
ATOM 722 C C . GLU A 1 91 ? -8.865 -13.614 4.309 1.00 94.44 91 GLU A C 1
ATOM 724 O O . GLU A 1 91 ? -8.619 -14.379 3.376 1.00 94.44 91 GLU A O 1
ATOM 729 N N . GLY A 1 92 ? -8.779 -12.286 4.170 1.00 93.69 92 GLY A N 1
ATOM 730 C CA . GLY A 1 92 ? -8.401 -11.631 2.912 1.00 93.69 92 GLY A CA 1
ATOM 731 C C . GLY A 1 92 ? -6.964 -11.938 2.472 1.00 93.69 92 GLY A C 1
ATOM 732 O O . GLY A 1 92 ? -6.695 -12.147 1.296 1.00 93.69 92 GLY A O 1
ATOM 733 N N . MET A 1 93 ? -6.017 -12.032 3.405 1.00 94.06 93 MET A N 1
ATOM 734 C CA . MET A 1 93 ? -4.632 -12.387 3.081 1.00 94.06 93 MET A CA 1
ATOM 735 C C . MET A 1 93 ? -4.528 -13.800 2.489 1.00 94.06 93 MET A C 1
ATOM 737 O O . MET A 1 93 ? -3.804 -13.994 1.514 1.00 94.06 93 MET A O 1
ATOM 741 N N . HIS A 1 94 ? -5.296 -14.762 3.010 1.00 95.06 94 HIS A N 1
ATOM 742 C CA . HIS A 1 94 ? -5.342 -16.117 2.458 1.00 95.06 94 HIS A CA 1
ATOM 743 C C . HIS A 1 94 ? -6.029 -16.206 1.088 1.00 95.06 94 HIS A C 1
ATOM 745 O O . HIS A 1 94 ? -5.727 -17.136 0.342 1.00 95.06 94 HIS A O 1
ATOM 751 N N . SER A 1 95 ? -6.911 -15.265 0.726 1.00 93.25 95 SER A N 1
ATOM 752 C CA . SER A 1 95 ? -7.500 -15.242 -0.622 1.00 93.25 95 SER A CA 1
ATOM 753 C C . SER A 1 95 ? -6.493 -14.826 -1.695 1.00 93.25 95 SER A C 1
ATOM 755 O O . SER A 1 95 ? -6.700 -15.111 -2.871 1.00 93.25 95 SER A O 1
ATOM 757 N N . ASN A 1 96 ? -5.389 -14.180 -1.295 1.00 91.25 96 ASN A N 1
ATOM 758 C CA . ASN A 1 96 ? -4.374 -13.618 -2.187 1.00 91.25 96 ASN A CA 1
ATOM 759 C C . ASN A 1 96 ? -4.934 -12.569 -3.174 1.00 91.25 96 ASN A C 1
ATOM 761 O O . ASN A 1 96 ? -4.276 -12.215 -4.156 1.00 91.25 96 ASN A O 1
ATOM 765 N N . GLU A 1 97 ? -6.131 -12.044 -2.896 1.00 94.88 97 GLU A N 1
ATOM 766 C CA . GLU A 1 97 ? -6.720 -10.950 -3.655 1.00 94.88 97 GLU A CA 1
ATOM 767 C C . GLU A 1 97 ? -6.100 -9.608 -3.239 1.00 94.88 97 GLU A C 1
ATOM 769 O O . GLU A 1 97 ? -5.788 -9.391 -2.061 1.00 94.88 97 GLU A O 1
ATOM 774 N N . PRO A 1 98 ? -5.919 -8.653 -4.162 1.00 95.62 98 PRO A N 1
ATOM 775 C CA . PRO A 1 98 ? -5.349 -7.359 -3.818 1.00 95.62 98 PRO A CA 1
ATOM 776 C C . PRO A 1 98 ? -6.249 -6.567 -2.860 1.00 95.62 98 PRO A C 1
ATOM 778 O O . PRO A 1 98 ? -7.373 -6.254 -3.197 1.00 95.62 98 PRO A O 1
ATOM 781 N N . VAL A 1 99 ? -5.726 -6.102 -1.722 1.00 95.06 99 VAL A N 1
ATOM 782 C CA . VAL A 1 99 ? -6.509 -5.341 -0.712 1.00 95.06 99 VAL A CA 1
ATOM 783 C C . VAL A 1 99 ? -7.363 -4.165 -1.226 1.00 95.06 99 VAL A C 1
ATOM 785 O O . VAL A 1 99 ? -8.341 -3.796 -0.585 1.00 95.06 99 VAL A O 1
ATOM 788 N N . HIS A 1 100 ? -7.030 -3.563 -2.374 1.00 93.94 100 HIS A N 1
ATOM 789 C CA . HIS A 1 100 ? -7.857 -2.501 -2.960 1.00 93.94 100 HIS A CA 1
ATOM 790 C C . HIS A 1 100 ? -9.213 -3.014 -3.484 1.00 93.94 100 HIS A C 1
ATOM 792 O O . HIS A 1 100 ? -10.102 -2.201 -3.717 1.00 93.94 100 HIS A O 1
ATOM 798 N N . THR A 1 101 ? -9.376 -4.331 -3.651 1.00 94.62 101 THR A N 1
ATOM 799 C CA . THR A 1 101 ? -10.622 -4.995 -4.063 1.00 94.62 101 THR A CA 1
ATOM 800 C C . THR A 1 101 ? -11.476 -5.449 -2.881 1.00 94.62 101 THR A C 1
ATOM 802 O O . THR A 1 101 ? -12.623 -5.837 -3.079 1.00 94.62 101 THR A O 1
ATOM 805 N N . TRP A 1 102 ? -10.948 -5.415 -1.653 1.00 94.81 102 TRP A N 1
ATOM 806 C CA . TRP A 1 102 ? -11.670 -5.911 -0.486 1.00 94.81 102 TRP A CA 1
ATOM 807 C C . TRP A 1 102 ? -12.743 -4.914 -0.054 1.00 94.81 102 TRP A C 1
ATOM 809 O O . TRP A 1 102 ? -12.484 -3.713 0.100 1.00 94.81 102 TRP A O 1
ATOM 819 N N . GLU A 1 103 ? -13.943 -5.426 0.193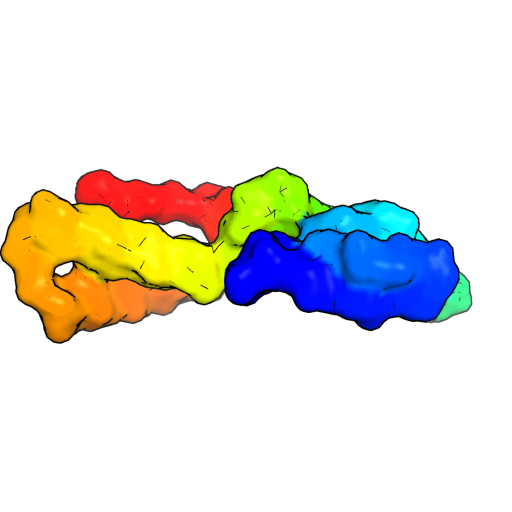 1.00 90.12 103 GLU A N 1
ATOM 820 C CA . GLU A 1 103 ? -15.029 -4.642 0.768 1.00 90.12 103 GLU A CA 1
ATOM 821 C C . GLU A 1 103 ? -14.721 -4.278 2.226 1.00 90.12 103 GLU A C 1
ATOM 823 O O . GLU A 1 103 ? -13.972 -4.967 2.929 1.00 90.12 103 GLU A O 1
ATOM 828 N N . LEU A 1 104 ? -15.284 -3.160 2.686 1.00 88.06 104 LEU A N 1
ATOM 829 C CA . LEU A 1 104 ? -15.271 -2.853 4.110 1.00 88.06 104 LEU A CA 1
ATOM 830 C C . LEU A 1 104 ? -16.368 -3.678 4.786 1.00 88.06 104 LEU A C 1
ATOM 832 O O . LEU A 1 104 ? -17.494 -3.689 4.289 1.00 88.06 104 LEU A O 1
ATOM 836 N N . PRO A 1 105 ? -16.082 -4.333 5.922 1.00 78.19 105 PRO A N 1
ATOM 837 C CA . PRO A 1 105 ? -17.097 -5.108 6.616 1.00 78.19 105 PRO A CA 1
ATOM 838 C C . PRO A 1 105 ? -18.236 -4.194 7.082 1.00 78.19 105 PRO A C 1
ATOM 840 O O . PRO A 1 105 ? -18.026 -3.253 7.860 1.00 78.19 105 PRO A O 1
ATOM 843 N N . THR A 1 106 ? -19.443 -4.482 6.590 1.00 66.62 106 THR A N 1
ATOM 844 C CA . THR A 1 106 ? -20.720 -3.837 6.950 1.00 66.62 106 THR A CA 1
ATOM 845 C C . THR A 1 106 ? -21.246 -4.230 8.308 1.00 66.62 106 THR A C 1
ATOM 847 O O . THR A 1 106 ? -20.705 -5.158 8.947 1.00 66.62 106 THR A O 1
#

Sequence (106 aa):
FGMEGRIYWPGMGEVTPDELVLRKLLPMAHEGLERWGVAAEVRDRYLGIIEARAKTGRNGAVWQIETVRAMETKGLSRPKALQQMLRIYCEGMHSNEPVHTWELPT

Foldseek 3Di:
DQQPDWDQDPPPGTDGPLCCLPVPVLVVQLVVCVVVVNDPVVSCVVSVLVNLCSVQVFAPVNLLVLLLVVVVVVPDDSVRSNVVSVVVVVVVVVVVDRRSPDDRDD

pLDDT: mean 95.21, std 4.38, range [66.62, 98.5]